Protein AF-A0A1G1V6W4-F1 (afdb_monomer_lite)

pLDDT: mean 77.73, std 12.99, range [45.84, 93.44]

Radius of gyration: 19.36 Å; chains: 1; bounding box: 38×22×59 Å

Organism: NCBI:txid1797517

Foldseek 3Di:
DWDWDQDPLGIQIDGPDPVVNVVRRCVSCLVVCCVVLVVVLVVQQVVLVVQCVPCVPPVVSVVVSVVSNVVSVVVVVVSVVVVVVCCCCVCVVVPDPDPD

Sequence (100 aa):
MTLYLDTAIGCIPITGDNNAVTNAFAGWFLGWAIGVSGGLALLLIVFSGFQIMTASGDPQKLQSGRELLTSAISGLILIIFSIFLLRLIGVQILNIPGLS

InterPro domains:
  IPR043993 Type IV secretion system pilin [PF18895] (30-86)

Structure (mmCIF, N/CA/C/O backbone):
data_AF-A0A1G1V6W4-F1
#
_entry.id   AF-A0A1G1V6W4-F1
#
loop_
_atom_site.group_PDB
_atom_site.id
_atom_site.type_symbol
_atom_site.label_atom_id
_atom_site.label_alt_id
_atom_site.label_comp_id
_atom_site.label_asym_id
_atom_site.label_entity_id
_atom_site.label_seq_id
_atom_site.pdbx_PDB_ins_code
_atom_site.Cartn_x
_atom_site.Cartn_y
_atom_site.Cartn_z
_atom_site.occupancy
_atom_site.B_iso_or_equiv
_atom_site.auth_seq_id
_atom_site.auth_comp_id
_atom_site.auth_asym_id
_atom_site.auth_atom_id
_atom_site.pdbx_PDB_model_num
ATOM 1 N N . MET A 1 1 ? 12.449 -6.733 -31.460 1.00 45.84 1 MET A N 1
ATOM 2 C CA . MET A 1 1 ? 11.040 -7.143 -31.629 1.00 45.84 1 MET A CA 1
ATOM 3 C C . MET A 1 1 ? 10.463 -7.341 -30.239 1.00 45.84 1 MET A C 1
ATOM 5 O O . MET A 1 1 ? 10.934 -8.212 -29.522 1.00 45.84 1 MET A O 1
ATOM 9 N N . THR A 1 2 ? 9.575 -6.450 -29.805 1.00 59.22 2 THR A N 1
ATOM 10 C CA . THR A 1 2 ? 8.916 -6.505 -28.494 1.00 59.22 2 THR A CA 1
ATOM 11 C C . THR A 1 2 ? 7.748 -7.479 -28.578 1.00 59.22 2 THR A C 1
ATOM 13 O O . THR A 1 2 ? 6.851 -7.297 -29.397 1.00 59.22 2 THR A O 1
ATOM 16 N N . LEU A 1 3 ? 7.791 -8.541 -27.775 1.00 61.16 3 LEU A N 1
ATOM 17 C CA . LEU A 1 3 ? 6.694 -9.491 -27.646 1.00 61.16 3 LEU A CA 1
ATOM 18 C C . LEU A 1 3 ? 5.865 -9.092 -26.434 1.00 61.16 3 LEU A C 1
ATOM 20 O O . LEU A 1 3 ? 6.386 -8.667 -25.402 1.00 61.16 3 LEU A O 1
ATOM 24 N N . TYR A 1 4 ? 4.559 -9.181 -26.598 1.00 64.38 4 TYR A N 1
ATOM 25 C CA . TYR A 1 4 ? 3.620 -8.697 -25.622 1.00 64.38 4 TYR A CA 1
ATOM 26 C C . TYR A 1 4 ? 2.559 -9.755 -25.382 1.00 64.38 4 TYR A C 1
ATOM 28 O O . TYR A 1 4 ? 1.945 -10.228 -26.338 1.00 64.38 4 TYR A O 1
ATOM 36 N N . LEU A 1 5 ? 2.359 -10.136 -24.123 1.00 57.97 5 LEU A N 1
ATOM 37 C CA . LEU A 1 5 ? 1.300 -11.061 -23.741 1.00 57.97 5 LEU A CA 1
ATOM 38 C C . LEU A 1 5 ? 0.160 -10.265 -23.123 1.00 57.97 5 LEU A C 1
ATOM 40 O O . LEU A 1 5 ? 0.320 -9.619 -22.087 1.00 57.97 5 LEU A O 1
ATOM 44 N N . ASP A 1 6 ? -0.989 -10.293 -23.788 1.00 57.25 6 ASP A N 1
ATOM 45 C CA . ASP A 1 6 ? -2.221 -9.762 -23.226 1.00 57.25 6 ASP A CA 1
ATOM 46 C C . ASP A 1 6 ? -2.792 -10.801 -22.256 1.00 57.25 6 ASP A C 1
ATOM 48 O O . ASP A 1 6 ? -3.064 -11.947 -22.625 1.00 57.25 6 ASP A O 1
ATOM 52 N N . THR A 1 7 ? -2.895 -10.423 -20.988 1.00 66.81 7 THR A N 1
ATOM 53 C CA . THR A 1 7 ? -3.373 -11.288 -19.908 1.00 66.81 7 THR A CA 1
ATOM 54 C C . THR A 1 7 ? -4.503 -10.586 -19.170 1.00 66.81 7 THR A C 1
ATOM 56 O O . THR A 1 7 ? -4.596 -9.365 -19.162 1.00 66.81 7 THR A O 1
ATOM 59 N N . ALA A 1 8 ? -5.356 -11.345 -18.477 1.00 62.94 8 ALA A N 1
ATOM 60 C CA . ALA A 1 8 ? -6.493 -10.798 -17.720 1.00 62.94 8 ALA A CA 1
ATOM 61 C C . ALA A 1 8 ? -6.096 -9.791 -16.614 1.00 62.94 8 ALA A C 1
ATOM 63 O O . ALA A 1 8 ? -6.927 -9.034 -16.124 1.00 62.94 8 ALA A O 1
ATOM 64 N N . ILE A 1 9 ? -4.815 -9.766 -16.243 1.00 61.38 9 ILE A N 1
ATOM 65 C CA . ILE A 1 9 ? -4.190 -8.810 -15.316 1.00 61.38 9 ILE A CA 1
ATOM 66 C C . ILE A 1 9 ? -3.538 -7.629 -16.053 1.00 61.38 9 ILE A C 1
ATOM 68 O O . ILE A 1 9 ? -2.690 -6.910 -15.528 1.00 61.38 9 ILE A O 1
ATOM 72 N N . GLY A 1 10 ? -3.943 -7.422 -17.297 1.00 64.12 10 GLY A N 1
ATOM 73 C CA . GLY A 1 10 ? -3.324 -6.496 -18.201 1.00 64.12 10 GLY A CA 1
ATOM 74 C C . GLY A 1 10 ? -2.081 -7.081 -18.845 1.00 64.12 10 GLY A C 1
ATOM 75 O O . GLY A 1 10 ? -1.806 -8.279 -18.931 1.00 64.12 10 GLY A O 1
ATOM 76 N N . CYS A 1 11 ? -1.359 -6.140 -19.380 1.00 72.06 11 CYS A N 1
ATOM 77 C CA . CYS A 1 11 ? -0.712 -6.289 -20.637 1.00 72.06 11 CYS A CA 1
ATOM 78 C C . CYS A 1 11 ? 0.788 -6.437 -20.180 1.00 72.06 11 CYS A C 1
ATOM 80 O O . CYS A 1 11 ? 1.307 -5.546 -19.504 1.00 72.06 11 CYS A O 1
ATOM 82 N N . ILE A 1 12 ? 1.448 -7.583 -20.436 1.00 67.56 12 ILE A N 1
ATOM 83 C CA . ILE A 1 12 ? 2.795 -7.909 -19.910 1.00 67.56 12 ILE A CA 1
ATOM 84 C C . ILE A 1 12 ? 3.852 -7.829 -21.030 1.00 67.56 12 ILE A C 1
ATOM 86 O O . ILE A 1 12 ? 3.865 -8.677 -21.932 1.00 67.56 12 ILE A O 1
ATOM 90 N N . PRO A 1 13 ? 4.775 -6.850 -20.979 1.00 65.44 13 PRO A N 1
ATOM 91 C CA . PRO A 1 13 ? 5.866 -6.743 -21.940 1.00 65.44 13 PRO A CA 1
ATOM 92 C C . PRO A 1 13 ? 6.977 -7.756 -21.631 1.00 65.44 13 PRO A C 1
ATOM 94 O O . PRO A 1 13 ? 7.626 -7.690 -20.589 1.00 65.44 13 PRO A O 1
ATOM 97 N N . ILE A 1 14 ? 7.241 -8.664 -22.571 1.00 60.25 14 ILE A N 1
ATOM 98 C CA . ILE A 1 14 ? 8.407 -9.557 -22.570 1.00 60.25 14 ILE A CA 1
ATOM 99 C C . ILE A 1 14 ? 9.308 -9.171 -23.747 1.00 60.25 14 ILE A C 1
ATOM 101 O O . ILE A 1 14 ? 9.200 -9.662 -24.871 1.00 60.25 14 ILE A O 1
ATOM 105 N N . THR A 1 15 ? 10.185 -8.204 -23.486 1.00 62.22 15 THR A N 1
ATOM 106 C CA . THR A 1 15 ? 11.163 -7.688 -24.450 1.00 62.22 15 THR A CA 1
ATOM 107 C C . THR A 1 15 ? 12.362 -8.639 -24.561 1.00 62.22 15 THR A C 1
ATOM 109 O O . THR A 1 15 ? 12.862 -9.124 -23.555 1.00 62.22 15 THR A O 1
ATOM 112 N N . GLY A 1 16 ? 12.891 -8.873 -25.766 1.00 56.03 16 GLY A N 1
ATOM 113 C CA . GLY A 1 16 ? 14.131 -9.646 -25.980 1.00 56.03 16 GLY A CA 1
ATOM 114 C C . GLY A 1 16 ? 15.432 -8.906 -25.619 1.00 56.03 16 GLY A C 1
ATOM 115 O O . GLY A 1 16 ? 16.491 -9.272 -26.115 1.00 56.03 16 GLY A O 1
ATOM 116 N N . ASP A 1 17 ? 15.347 -7.844 -24.816 1.00 62.94 17 ASP A N 1
ATOM 117 C CA . ASP A 1 17 ? 16.457 -6.984 -24.399 1.00 62.94 17 ASP A CA 1
ATOM 118 C C . ASP A 1 17 ? 16.473 -6.917 -22.865 1.00 62.94 17 ASP A C 1
ATOM 120 O O . ASP A 1 17 ? 15.470 -6.553 -22.243 1.00 62.94 17 ASP A O 1
ATOM 124 N N . ASN A 1 18 ? 17.599 -7.302 -22.257 1.00 61.00 18 ASN A N 1
ATOM 125 C CA . ASN A 1 18 ? 17.747 -7.488 -20.806 1.00 61.00 18 ASN A CA 1
ATOM 126 C C . ASN A 1 18 ? 17.510 -6.188 -20.016 1.00 61.00 18 ASN A C 1
ATOM 128 O O . ASN A 1 18 ? 17.104 -6.217 -18.855 1.00 61.00 18 ASN A O 1
ATOM 132 N N . ASN A 1 19 ? 17.754 -5.042 -20.651 1.00 61.59 19 ASN A N 1
ATOM 133 C CA . ASN A 1 19 ? 17.722 -3.723 -20.029 1.00 61.59 19 ASN A CA 1
ATOM 134 C C . ASN A 1 19 ? 16.291 -3.171 -20.080 1.00 61.59 19 ASN A C 1
ATOM 136 O O . ASN A 1 19 ? 15.813 -2.550 -19.133 1.00 61.59 19 ASN A O 1
ATOM 140 N N . ALA A 1 20 ? 15.583 -3.435 -21.181 1.00 61.81 20 ALA A N 1
ATOM 141 C CA . ALA A 1 20 ? 14.190 -3.042 -21.361 1.00 61.81 20 ALA A CA 1
ATOM 142 C C . ALA A 1 20 ? 13.214 -3.958 -20.603 1.00 61.81 20 ALA A C 1
ATOM 144 O O . ALA A 1 20 ? 12.158 -3.490 -20.177 1.00 61.81 20 ALA A O 1
ATOM 145 N N . VAL A 1 21 ? 13.566 -5.233 -20.389 1.00 65.75 21 VAL A N 1
ATOM 146 C CA . VAL A 1 21 ? 12.749 -6.184 -19.614 1.00 65.75 21 VAL A CA 1
ATOM 147 C C . VAL A 1 21 ? 12.511 -5.695 -18.189 1.00 65.75 21 VAL A C 1
ATOM 149 O O . VAL A 1 21 ? 11.370 -5.680 -17.735 1.00 65.75 21 VAL A O 1
ATOM 152 N N . THR A 1 22 ? 13.558 -5.224 -17.508 1.00 69.38 22 THR A N 1
ATOM 153 C CA . THR A 1 22 ? 13.456 -4.811 -16.103 1.00 69.38 22 THR A CA 1
ATOM 154 C C . THR A 1 22 ? 12.561 -3.587 -15.946 1.00 69.38 22 THR A C 1
ATOM 156 O O . THR A 1 22 ? 11.726 -3.555 -15.050 1.00 69.38 22 THR A O 1
ATOM 159 N N . ASN A 1 23 ? 12.668 -2.607 -16.847 1.00 70.75 23 ASN A N 1
ATOM 160 C CA . ASN A 1 23 ? 11.890 -1.369 -16.763 1.00 70.75 23 ASN A CA 1
ATOM 161 C C . ASN A 1 23 ? 10.419 -1.581 -17.130 1.00 70.75 23 ASN A C 1
ATOM 163 O O . ASN A 1 23 ? 9.529 -1.063 -16.457 1.00 70.75 23 ASN A O 1
ATOM 167 N N . ALA A 1 24 ? 10.160 -2.370 -18.173 1.00 71.12 24 ALA A N 1
ATOM 168 C CA . ALA A 1 24 ? 8.808 -2.635 -18.642 1.00 71.12 24 ALA A CA 1
ATOM 169 C C . ALA A 1 24 ? 8.038 -3.540 -17.660 1.00 71.12 24 ALA A C 1
ATOM 171 O O . ALA A 1 24 ? 6.871 -3.285 -17.361 1.00 71.12 24 ALA A O 1
ATOM 172 N N . PHE A 1 25 ? 8.713 -4.538 -17.078 1.00 72.56 25 PHE A N 1
ATOM 173 C CA . PHE A 1 25 ? 8.147 -5.369 -16.018 1.00 72.56 25 PHE A CA 1
ATOM 174 C C . PHE A 1 25 ? 7.956 -4.588 -14.711 1.00 72.56 25 PHE A C 1
ATOM 176 O O . PHE A 1 25 ? 6.902 -4.691 -14.086 1.00 72.56 25 PHE A O 1
ATOM 183 N N . ALA A 1 26 ? 8.930 -3.758 -14.314 1.00 75.88 26 ALA A N 1
ATOM 184 C CA . ALA A 1 26 ? 8.817 -2.929 -13.116 1.00 75.88 26 ALA A CA 1
ATOM 185 C C . ALA A 1 26 ? 7.676 -1.911 -13.224 1.00 75.88 26 ALA A C 1
ATOM 187 O O . ALA A 1 26 ? 6.952 -1.734 -12.252 1.00 75.88 26 ALA A O 1
ATOM 188 N N . GLY A 1 27 ? 7.470 -1.279 -14.385 1.00 75.25 27 GLY A N 1
ATOM 189 C CA . GLY A 1 27 ? 6.358 -0.347 -14.604 1.00 75.25 27 GLY A CA 1
ATOM 190 C C . GLY A 1 27 ? 4.988 -1.011 -14.442 1.00 75.25 27 GLY A C 1
ATOM 191 O O . GLY A 1 27 ? 4.132 -0.499 -13.718 1.00 75.25 27 GLY A O 1
ATOM 192 N N . TRP A 1 28 ? 4.804 -2.189 -15.046 1.00 78.62 28 TRP A N 1
ATOM 193 C CA . TRP A 1 28 ? 3.579 -2.979 -14.895 1.00 78.62 28 TRP A CA 1
ATOM 194 C C . TRP A 1 28 ? 3.368 -3.435 -13.442 1.00 78.62 28 TRP A C 1
ATOM 196 O O . TRP A 1 28 ? 2.292 -3.223 -12.874 1.00 78.62 28 TRP A O 1
ATOM 206 N N . PHE A 1 29 ? 4.411 -3.987 -12.813 1.00 79.38 29 PHE A N 1
ATOM 207 C CA . PHE A 1 29 ? 4.350 -4.460 -11.432 1.00 79.38 29 PHE A CA 1
ATOM 208 C C . PHE A 1 29 ? 4.076 -3.320 -10.451 1.00 79.38 29 PHE A C 1
ATOM 210 O O . PHE A 1 29 ? 3.245 -3.487 -9.567 1.00 79.38 29 PHE A O 1
ATOM 217 N N . LEU A 1 30 ? 4.710 -2.151 -10.607 1.00 79.31 30 LEU A N 1
ATOM 218 C CA . LEU A 1 30 ? 4.450 -0.986 -9.755 1.00 79.31 30 LEU A CA 1
ATOM 219 C C . LEU A 1 30 ? 3.002 -0.508 -9.887 1.00 79.31 30 LEU A C 1
ATOM 221 O O . LEU A 1 30 ? 2.382 -0.202 -8.872 1.00 79.31 30 LEU A O 1
ATOM 225 N N . GLY A 1 31 ? 2.451 -0.458 -11.103 1.00 80.25 31 GLY A N 1
ATOM 226 C CA . GLY A 1 31 ? 1.056 -0.065 -11.320 1.00 80.25 31 GLY A CA 1
ATOM 227 C C . GLY A 1 31 ? 0.076 -0.979 -10.580 1.00 80.25 31 GLY A C 1
ATOM 228 O O . GLY A 1 31 ? -0.794 -0.504 -9.847 1.00 80.25 31 GLY A O 1
ATOM 229 N N . TRP A 1 32 ? 0.273 -2.294 -10.698 1.00 84.25 32 TRP A N 1
ATOM 230 C CA . TRP A 1 32 ? -0.520 -3.289 -9.974 1.00 84.25 32 TRP A CA 1
ATOM 231 C C . TRP A 1 32 ? -0.290 -3.246 -8.464 1.00 84.25 32 TRP A C 1
ATOM 233 O O . TRP A 1 32 ? -1.249 -3.250 -7.694 1.00 84.25 32 TRP A O 1
ATOM 243 N N . ALA A 1 33 ? 0.968 -3.167 -8.034 1.00 84.44 33 ALA A N 1
ATOM 244 C CA . ALA A 1 33 ? 1.346 -3.128 -6.630 1.00 84.44 33 ALA A CA 1
ATOM 245 C C . ALA A 1 33 ? 0.709 -1.933 -5.917 1.00 84.44 33 ALA A C 1
ATOM 247 O O . ALA A 1 33 ? 0.146 -2.124 -4.848 1.00 84.44 33 ALA A O 1
ATOM 248 N N . ILE A 1 34 ? 0.720 -0.739 -6.524 1.00 84.12 34 ILE A N 1
ATOM 249 C CA . ILE A 1 34 ? 0.098 0.469 -5.957 1.00 84.12 34 ILE A CA 1
ATOM 250 C C . ILE A 1 34 ? -1.422 0.308 -5.854 1.00 84.12 34 ILE A C 1
ATOM 252 O O . ILE A 1 34 ? -2.009 0.652 -4.826 1.00 84.12 34 ILE A O 1
ATOM 256 N N . GLY A 1 35 ? -2.064 -0.226 -6.898 1.00 87.44 35 GLY A N 1
ATOM 257 C CA . GLY A 1 35 ? -3.510 -0.456 -6.898 1.00 87.44 35 GLY A CA 1
ATOM 258 C C . GLY A 1 35 ? -3.937 -1.440 -5.807 1.00 87.44 35 GLY A C 1
ATOM 259 O O . GLY A 1 35 ? -4.829 -1.147 -5.009 1.00 87.44 35 GLY A O 1
ATOM 260 N N . VAL A 1 36 ? -3.252 -2.582 -5.722 1.00 90.25 36 VAL A N 1
ATOM 261 C CA . VAL A 1 36 ? -3.538 -3.622 -4.726 1.00 90.25 36 VAL A CA 1
ATOM 262 C C . VAL A 1 36 ? -3.188 -3.148 -3.319 1.00 90.25 36 VAL A C 1
ATOM 264 O O . VAL A 1 36 ? -3.990 -3.326 -2.405 1.00 90.25 36 VAL A O 1
ATOM 267 N N . SER A 1 37 ? -2.033 -2.509 -3.121 1.00 88.50 37 SER A N 1
ATOM 268 C CA . SER A 1 37 ? -1.607 -2.059 -1.795 1.00 88.50 37 SER A CA 1
ATOM 269 C C . SER A 1 37 ? -2.486 -0.936 -1.255 1.00 88.50 37 SER A C 1
ATOM 271 O O . SER A 1 37 ? -2.801 -0.936 -0.069 1.00 88.50 37 SER A O 1
ATOM 273 N N . GLY A 1 38 ? -2.911 0.001 -2.109 1.00 90.00 38 GLY A N 1
ATOM 274 C CA . GLY A 1 38 ? -3.845 1.062 -1.733 1.00 90.00 38 GLY A CA 1
ATOM 275 C C . GLY A 1 38 ? -5.210 0.503 -1.326 1.00 90.00 38 GLY A C 1
ATOM 276 O O . GLY A 1 38 ? -5.756 0.894 -0.293 1.00 90.00 38 GLY A O 1
ATOM 277 N N . GLY A 1 39 ? -5.725 -0.472 -2.083 1.00 91.75 39 GLY A N 1
ATOM 278 C CA . GLY A 1 39 ? -6.964 -1.172 -1.741 1.00 91.75 39 GLY A CA 1
ATOM 279 C C . GLY A 1 39 ? -6.867 -1.952 -0.425 1.00 91.75 39 GLY A C 1
ATOM 280 O O . GLY A 1 39 ? -7.755 -1.854 0.423 1.00 91.75 39 GLY A O 1
ATOM 281 N N . LEU A 1 40 ? -5.764 -2.678 -0.216 1.00 91.75 40 LEU A N 1
ATOM 282 C CA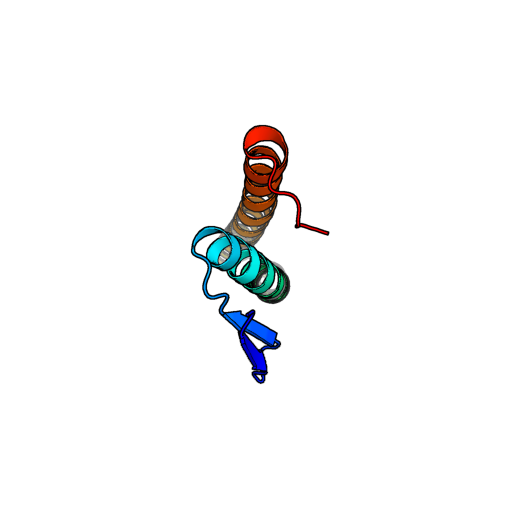 . LEU A 1 40 ? -5.537 -3.454 1.005 1.00 91.75 40 LEU A CA 1
ATOM 283 C C . LEU A 1 40 ? -5.382 -2.550 2.238 1.00 91.75 40 LEU A C 1
ATOM 285 O O . LEU A 1 40 ? -5.943 -2.837 3.294 1.00 91.75 40 LEU A O 1
ATOM 289 N N . ALA A 1 41 ? -4.661 -1.435 2.097 1.00 91.06 41 ALA A N 1
ATOM 290 C CA . ALA A 1 41 ? -4.481 -0.458 3.165 1.00 91.06 41 ALA A CA 1
ATOM 291 C C . ALA A 1 41 ? -5.817 0.168 3.589 1.00 91.06 41 ALA A C 1
ATOM 293 O O . ALA A 1 41 ? -6.091 0.262 4.785 1.00 91.06 41 ALA A O 1
ATOM 294 N N . LEU A 1 42 ? -6.679 0.535 2.633 1.00 92.31 42 LEU A N 1
ATOM 295 C CA . LEU A 1 42 ? -8.017 1.049 2.941 1.00 92.31 42 LEU A CA 1
ATOM 296 C C . LEU A 1 42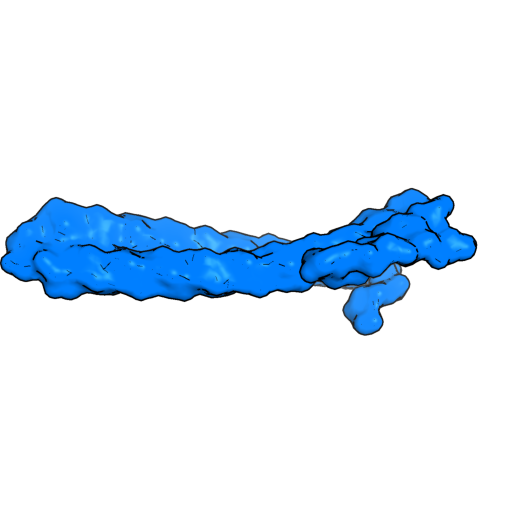 ? -8.861 0.036 3.723 1.00 92.31 42 LEU A C 1
ATOM 298 O O . LEU A 1 42 ? -9.476 0.404 4.723 1.00 92.31 42 LEU A O 1
ATOM 302 N N . LEU A 1 43 ? -8.853 -1.238 3.320 1.00 93.19 43 LEU A N 1
ATOM 303 C CA . LEU A 1 43 ? -9.565 -2.301 4.039 1.00 93.19 43 LEU A CA 1
ATOM 304 C C . LEU A 1 43 ? -9.072 -2.456 5.484 1.00 93.19 43 LEU A C 1
ATOM 306 O O . LEU A 1 43 ? -9.885 -2.549 6.405 1.00 93.19 43 LEU A O 1
ATOM 310 N N . LEU A 1 44 ? -7.754 -2.438 5.696 1.00 90.31 44 LEU A N 1
ATOM 311 C CA . LEU A 1 44 ? -7.156 -2.547 7.029 1.00 90.31 44 LEU A CA 1
ATOM 312 C C . LEU A 1 44 ? -7.476 -1.337 7.915 1.00 90.31 44 LEU A C 1
ATOM 314 O O . LEU A 1 44 ? -7.755 -1.509 9.103 1.00 90.31 44 LEU A O 1
ATOM 318 N N . ILE A 1 45 ? -7.485 -0.123 7.357 1.00 90.44 45 ILE A N 1
ATOM 319 C CA . ILE A 1 45 ? -7.860 1.101 8.084 1.00 90.44 45 ILE A CA 1
ATOM 320 C C . ILE A 1 45 ? -9.324 1.036 8.530 1.00 90.44 45 ILE A C 1
ATOM 322 O O . ILE A 1 45 ? -9.631 1.339 9.681 1.00 90.44 45 ILE A O 1
ATOM 326 N N . VAL A 1 46 ? -10.228 0.597 7.651 1.00 92.44 46 VAL A N 1
ATOM 327 C CA . VAL A 1 46 ? -11.649 0.442 7.995 1.00 92.44 46 VAL A CA 1
ATOM 328 C C . VAL A 1 46 ? -11.825 -0.612 9.092 1.00 92.44 46 VAL A C 1
ATOM 330 O O . VAL A 1 46 ? -12.483 -0.347 10.097 1.00 92.44 46 VAL A O 1
ATOM 333 N N . PHE A 1 47 ? -11.196 -1.781 8.946 1.00 90.19 47 PHE A N 1
ATOM 334 C CA . PHE A 1 47 ? -11.291 -2.871 9.920 1.00 90.19 47 PHE A CA 1
ATOM 335 C C . PHE A 1 47 ? -10.752 -2.477 11.305 1.00 90.19 47 PHE A C 1
ATOM 337 O O . PHE A 1 47 ? -11.425 -2.661 12.321 1.00 90.19 47 PHE A O 1
ATOM 344 N N . SER A 1 48 ? -9.563 -1.874 11.348 1.00 88.88 48 SER A N 1
ATOM 345 C CA . SER A 1 48 ? -8.957 -1.388 12.592 1.00 88.88 48 SER A CA 1
ATOM 346 C C . SER A 1 48 ? -9.769 -0.253 13.225 1.00 88.88 48 SER A C 1
ATOM 348 O O . SER A 1 48 ? -9.942 -0.236 14.443 1.00 88.88 48 SER A O 1
ATOM 350 N N . GLY A 1 49 ? -10.359 0.634 12.416 1.00 88.56 49 GLY A N 1
ATOM 351 C CA . GLY A 1 49 ? -11.292 1.661 12.876 1.00 88.56 49 GLY A CA 1
ATOM 352 C C . GLY A 1 49 ? -12.505 1.069 13.596 1.00 88.56 49 GLY A C 1
ATOM 353 O O . GLY A 1 49 ? -12.790 1.460 14.729 1.00 88.56 49 GLY A O 1
ATOM 354 N N . PHE A 1 50 ? -13.169 0.070 13.002 1.00 88.81 50 PHE A N 1
ATOM 355 C CA . PHE A 1 50 ? -14.294 -0.630 13.639 1.00 88.81 50 PHE A CA 1
ATOM 356 C C . PHE A 1 50 ? -13.899 -1.320 14.948 1.00 88.81 50 PHE A C 1
ATOM 358 O O . PHE A 1 50 ? -14.662 -1.291 15.918 1.00 88.81 50 PHE A O 1
ATOM 365 N N . GLN A 1 51 ? -12.701 -1.902 15.005 1.00 85.12 51 GLN A N 1
ATOM 366 C CA . GLN A 1 51 ? -12.194 -2.563 16.205 1.00 85.12 51 GLN A CA 1
ATOM 367 C C . GLN A 1 51 ? -11.948 -1.580 17.359 1.00 85.12 51 GLN A C 1
ATOM 369 O O . GLN A 1 51 ? -12.284 -1.895 18.500 1.00 85.12 51 GLN A O 1
ATOM 374 N N . ILE A 1 52 ? -11.437 -0.376 17.073 1.00 85.19 52 ILE A N 1
ATOM 375 C CA . ILE A 1 52 ? -11.291 0.693 18.076 1.00 85.19 52 ILE A CA 1
ATOM 376 C C . ILE A 1 52 ? -12.664 1.221 18.507 1.00 85.19 52 ILE A C 1
ATOM 378 O O . ILE A 1 52 ? -12.904 1.405 19.699 1.00 85.19 52 ILE A O 1
ATOM 382 N N . MET A 1 53 ? -13.577 1.443 17.557 1.00 84.00 53 MET A N 1
ATOM 383 C CA . MET A 1 53 ? -14.899 2.023 17.828 1.00 84.00 53 MET A CA 1
ATOM 384 C C . MET A 1 53 ? -15.778 1.100 18.687 1.00 84.00 53 MET A C 1
ATOM 386 O O . MET A 1 53 ? -16.510 1.572 19.552 1.00 84.00 53 MET A O 1
ATOM 390 N N . THR A 1 54 ? -15.657 -0.219 18.498 1.00 85.62 54 THR A N 1
ATOM 391 C CA . THR A 1 54 ? -16.419 -1.249 19.236 1.00 85.62 54 THR A CA 1
ATOM 392 C C . THR A 1 54 ? -15.748 -1.653 20.557 1.00 85.62 54 THR A C 1
ATOM 394 O O . THR A 1 54 ? -16.242 -2.518 21.278 1.00 85.62 54 THR A O 1
ATOM 397 N N . ALA A 1 55 ? -14.603 -1.063 20.907 1.00 80.00 55 ALA A N 1
ATOM 398 C CA . ALA A 1 55 ? -13.870 -1.456 22.104 1.00 80.00 55 ALA A CA 1
ATOM 399 C C . ALA A 1 55 ? -14.553 -1.028 23.419 1.00 80.00 55 ALA A C 1
ATOM 401 O O . ALA A 1 55 ? -14.189 -1.564 24.457 1.00 80.00 55 ALA A O 1
ATOM 402 N N . SER A 1 56 ? -15.537 -0.112 23.390 1.00 73.00 56 SER A N 1
ATOM 403 C CA . SER A 1 56 ? -16.497 0.213 24.472 1.00 73.00 56 SER A CA 1
ATOM 404 C C . SER A 1 56 ? -15.973 0.169 25.925 1.00 73.00 56 SER A C 1
ATOM 406 O O . SER A 1 56 ? -16.705 -0.217 26.832 1.00 73.00 56 SER A O 1
ATOM 408 N N . GLY A 1 57 ? -14.727 0.593 26.164 1.00 69.75 57 GLY A N 1
ATOM 409 C CA . GLY A 1 57 ? -14.118 0.666 27.501 1.00 69.75 57 GLY A CA 1
ATOM 410 C C . GLY A 1 57 ? -13.096 -0.427 27.835 1.00 69.75 57 GLY A C 1
ATOM 411 O O . GLY A 1 57 ? -12.469 -0.344 28.886 1.00 69.75 57 GLY A O 1
ATOM 412 N N . ASP A 1 58 ? -12.871 -1.401 26.951 1.00 82.06 58 ASP A N 1
ATOM 413 C CA . ASP A 1 58 ? -11.813 -2.400 27.098 1.00 82.06 58 ASP A CA 1
ATOM 414 C C . ASP A 1 58 ? -10.464 -1.854 26.573 1.00 82.06 58 ASP A C 1
ATOM 416 O O . ASP A 1 58 ? -10.314 -1.599 25.368 1.00 82.06 58 ASP A O 1
ATOM 420 N N . PRO A 1 59 ? -9.461 -1.649 27.448 1.00 80.69 59 PRO A N 1
ATOM 421 C CA . PRO A 1 59 ? -8.180 -1.072 27.049 1.00 80.69 59 PRO A CA 1
ATOM 422 C C . PRO A 1 59 ? -7.384 -1.992 26.114 1.00 80.69 59 PRO A C 1
ATOM 424 O O . PRO A 1 59 ? -6.601 -1.498 25.302 1.00 80.69 59 PRO A O 1
ATOM 427 N N . GLN A 1 60 ? -7.605 -3.309 26.170 1.00 83.81 60 GLN A N 1
ATOM 428 C CA . GLN A 1 60 ? -6.882 -4.281 25.355 1.00 83.81 60 GLN A CA 1
ATOM 429 C C . GLN A 1 60 ? -7.319 -4.203 23.887 1.00 83.81 60 GLN A C 1
ATOM 431 O O . GLN A 1 60 ? -6.476 -4.163 22.987 1.00 83.81 60 GLN A O 1
ATOM 436 N N . LYS A 1 61 ? -8.626 -4.089 23.626 1.00 82.00 61 LYS A N 1
ATOM 437 C CA . LYS A 1 61 ? -9.157 -3.900 22.265 1.00 82.00 61 LYS A CA 1
ATOM 438 C C . LYS A 1 61 ? -8.794 -2.541 21.674 1.00 82.00 61 LYS A C 1
ATOM 440 O O . LYS A 1 61 ? -8.477 -2.466 20.486 1.00 82.00 61 LYS A O 1
ATOM 445 N N . LEU A 1 62 ? -8.778 -1.487 22.494 1.00 86.12 62 LEU A N 1
ATOM 446 C CA . LEU A 1 62 ? -8.323 -0.158 22.075 1.00 86.12 62 LEU A CA 1
ATOM 447 C C . LEU A 1 62 ? -6.844 -0.159 21.679 1.00 86.12 62 LEU A C 1
ATOM 449 O O . LEU A 1 62 ? -6.477 0.443 20.669 1.00 86.12 62 LEU A O 1
ATOM 453 N N . GLN A 1 63 ? -5.995 -0.822 22.465 1.00 86.69 63 GLN A N 1
ATOM 454 C CA . GLN A 1 63 ? -4.566 -0.894 22.184 1.00 86.69 63 GLN A CA 1
ATOM 455 C C . GLN A 1 63 ? -4.275 -1.733 20.939 1.00 86.69 63 GLN A C 1
ATOM 457 O O . GLN A 1 63 ? -3.577 -1.261 20.045 1.00 86.69 63 GLN A O 1
ATOM 462 N N . SER A 1 64 ? -4.900 -2.906 20.820 1.00 85.69 64 SER A N 1
ATOM 463 C CA . SER A 1 64 ? -4.770 -3.765 19.639 1.00 85.69 64 SER A CA 1
ATOM 464 C C . SER A 1 64 ? -5.245 -3.065 18.359 1.00 85.69 64 SER A C 1
ATOM 466 O O . SER A 1 64 ? -4.567 -3.114 17.333 1.00 85.69 64 SER A O 1
ATOM 468 N N . GLY A 1 65 ? -6.369 -2.344 18.414 1.00 86.19 65 GLY A N 1
ATOM 469 C CA . GLY A 1 65 ? -6.855 -1.566 17.276 1.00 86.19 65 GLY A CA 1
ATOM 470 C C . GLY A 1 65 ? -5.899 -0.439 16.872 1.00 86.19 65 GLY A C 1
ATOM 471 O O . GLY A 1 65 ? -5.683 -0.221 15.680 1.00 86.19 65 GLY A O 1
ATOM 472 N N . ARG A 1 66 ? -5.271 0.245 17.842 1.00 87.31 66 ARG A N 1
ATOM 473 C CA . ARG A 1 66 ? -4.247 1.265 17.560 1.00 87.31 66 ARG A CA 1
ATOM 474 C C . ARG A 1 66 ? -2.986 0.676 16.942 1.00 87.31 66 ARG A C 1
ATOM 476 O O . ARG A 1 66 ? -2.494 1.244 15.977 1.00 87.31 66 ARG A O 1
ATOM 483 N N . GLU A 1 67 ? -2.494 -0.453 17.440 1.00 89.94 67 GLU A N 1
ATOM 484 C CA . GLU A 1 67 ? -1.341 -1.150 16.853 1.00 89.94 67 GLU A CA 1
ATOM 485 C C . GLU A 1 67 ? -1.617 -1.580 15.404 1.00 89.94 67 GLU A C 1
ATOM 487 O O . GLU A 1 67 ? -0.777 -1.387 14.520 1.00 89.94 67 GLU A O 1
ATOM 492 N N . LEU A 1 68 ? -2.824 -2.085 15.126 1.00 89.31 68 LEU A N 1
ATOM 493 C CA . LEU A 1 68 ? -3.269 -2.413 13.768 1.00 89.31 68 LEU A CA 1
ATOM 494 C C . LEU A 1 68 ? -3.323 -1.176 12.860 1.00 89.31 68 LEU A C 1
ATOM 496 O O . LEU A 1 68 ? -2.842 -1.215 11.731 1.00 89.31 68 LEU A O 1
ATOM 500 N N . LEU A 1 69 ? -3.845 -0.052 13.353 1.00 90.50 69 LEU A N 1
ATOM 501 C CA . LEU A 1 69 ? -3.864 1.203 12.596 1.00 90.50 69 LEU A CA 1
ATOM 502 C C . LEU A 1 69 ? -2.450 1.731 12.328 1.00 90.50 69 LEU A C 1
ATOM 504 O O . LEU A 1 69 ? -2.128 2.110 11.203 1.00 90.50 69 LEU A O 1
ATOM 508 N N . THR A 1 70 ? -1.587 1.733 13.344 1.00 91.00 70 THR A N 1
ATOM 509 C CA . THR A 1 70 ? -0.204 2.202 13.224 1.00 91.00 70 THR A CA 1
ATOM 510 C C . THR A 1 70 ? 0.601 1.334 12.261 1.00 91.00 70 THR A C 1
ATOM 512 O O . THR A 1 70 ? 1.356 1.879 11.460 1.00 91.00 70 THR A O 1
ATOM 515 N N . SER A 1 71 ? 0.420 0.011 12.286 1.00 90.69 71 SER A N 1
ATOM 516 C CA . SER A 1 71 ? 1.076 -0.902 11.339 1.00 90.69 71 SER A CA 1
ATOM 517 C C . SER A 1 71 ? 0.568 -0.739 9.900 1.00 90.69 71 SER A C 1
ATOM 519 O O . SER A 1 71 ? 1.368 -0.758 8.966 1.00 90.69 71 SER A O 1
ATOM 521 N N . ALA A 1 72 ? -0.732 -0.499 9.699 1.00 90.38 72 ALA A N 1
ATOM 522 C CA . ALA A 1 72 ? -1.281 -0.204 8.375 1.00 90.38 72 ALA A CA 1
ATOM 523 C C . ALA A 1 72 ? -0.735 1.121 7.807 1.00 90.38 72 ALA A C 1
ATOM 525 O O . ALA A 1 72 ? -0.320 1.184 6.647 1.00 90.38 72 ALA A O 1
ATOM 526 N N . ILE A 1 73 ? -0.679 2.172 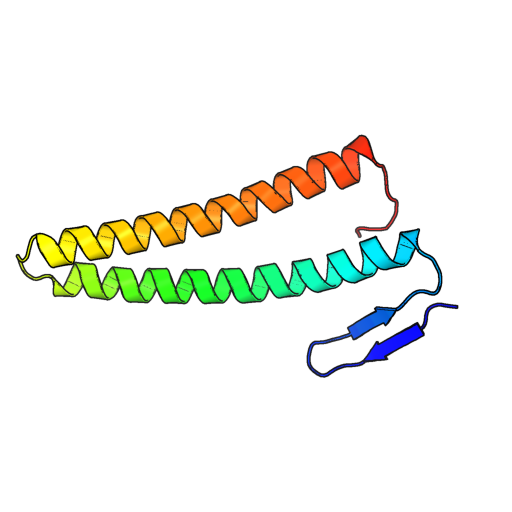8.633 1.00 92.00 73 ILE A N 1
ATOM 527 C CA . ILE A 1 73 ? -0.140 3.483 8.245 1.00 92.00 73 ILE A CA 1
ATOM 528 C C . ILE A 1 73 ? 1.363 3.395 7.959 1.00 92.00 73 ILE A C 1
ATOM 530 O O . ILE A 1 73 ? 1.828 3.945 6.960 1.00 92.00 73 ILE A O 1
ATOM 534 N N . SER A 1 74 ? 2.132 2.697 8.799 1.00 93.12 74 SER A N 1
ATOM 535 C CA . SER A 1 74 ? 3.578 2.554 8.600 1.00 93.12 74 SER A CA 1
ATOM 536 C C . SER A 1 74 ? 3.903 1.764 7.331 1.00 93.12 74 SER A C 1
ATOM 538 O O . SER A 1 74 ? 4.801 2.161 6.589 1.00 93.12 74 SER A O 1
ATOM 540 N N . GLY A 1 75 ? 3.132 0.717 7.021 1.00 89.94 75 GLY A N 1
ATOM 541 C CA . GLY A 1 75 ? 3.244 -0.024 5.763 1.00 89.94 75 GLY A CA 1
ATOM 542 C C . GLY A 1 75 ? 2.944 0.844 4.539 1.00 89.94 75 GLY A C 1
ATOM 543 O O . GLY A 1 75 ? 3.700 0.824 3.567 1.00 89.94 75 GLY A O 1
ATOM 544 N N . LEU A 1 76 ? 1.892 1.667 4.599 1.00 91.12 76 LEU A N 1
ATOM 545 C CA . LEU A 1 76 ? 1.555 2.590 3.513 1.00 91.12 76 LEU A CA 1
ATOM 546 C C . LEU A 1 76 ? 2.659 3.636 3.290 1.00 91.12 76 LEU A C 1
ATOM 548 O O . LEU A 1 76 ? 3.058 3.886 2.152 1.00 91.12 76 LEU A O 1
ATOM 552 N N . ILE A 1 77 ? 3.196 4.205 4.373 1.00 93.44 77 ILE A N 1
ATOM 553 C CA . ILE A 1 77 ? 4.323 5.146 4.328 1.00 93.44 77 ILE A CA 1
ATOM 554 C C . ILE A 1 77 ? 5.556 4.496 3.698 1.00 93.44 77 ILE A C 1
ATOM 556 O O . ILE A 1 77 ? 6.200 5.119 2.855 1.00 93.44 77 ILE A O 1
ATOM 560 N N . LEU A 1 78 ? 5.868 3.249 4.060 1.00 92.50 78 LEU A N 1
ATOM 561 C CA . LEU A 1 78 ? 7.008 2.513 3.511 1.00 92.50 78 LEU A CA 1
ATOM 562 C C . LEU A 1 78 ? 6.893 2.386 1.987 1.00 92.50 78 LEU A C 1
ATOM 564 O O . LEU A 1 78 ? 7.850 2.679 1.275 1.00 92.50 78 LEU A O 1
ATOM 568 N N . ILE A 1 79 ? 5.716 2.024 1.472 1.00 88.88 79 ILE A N 1
ATOM 569 C CA . ILE A 1 79 ? 5.481 1.895 0.026 1.00 88.88 79 ILE A CA 1
ATOM 570 C C . ILE A 1 79 ? 5.681 3.238 -0.684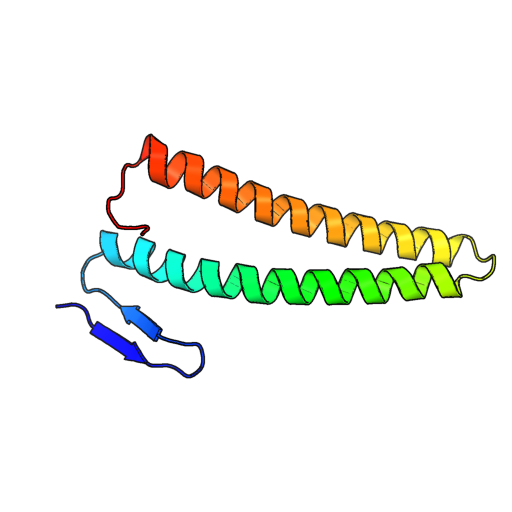 1.00 88.88 79 ILE A C 1
ATOM 572 O O . ILE A 1 79 ? 6.401 3.308 -1.682 1.00 88.88 79 ILE A O 1
ATOM 576 N N . ILE A 1 80 ? 5.098 4.316 -0.150 1.00 89.56 80 ILE A N 1
ATOM 577 C CA . ILE A 1 80 ? 5.245 5.668 -0.710 1.00 89.56 80 ILE A CA 1
ATOM 578 C C . ILE A 1 80 ? 6.724 6.074 -0.741 1.00 89.56 80 ILE A C 1
ATOM 580 O O . ILE A 1 80 ? 7.220 6.560 -1.759 1.00 89.56 80 ILE A O 1
ATOM 584 N N . PHE A 1 81 ? 7.444 5.834 0.354 1.00 92.19 81 PHE A N 1
ATOM 585 C CA . PHE A 1 81 ? 8.857 6.176 0.473 1.00 92.19 81 PHE A CA 1
ATOM 586 C C . PHE A 1 81 ? 9.738 5.332 -0.454 1.00 92.19 81 PHE A C 1
ATOM 588 O O . PHE A 1 81 ? 10.669 5.845 -1.071 1.00 92.19 81 PHE A O 1
ATOM 595 N N . SER A 1 82 ? 9.415 4.050 -0.616 1.00 89.56 82 SER A N 1
ATOM 596 C CA . SER A 1 82 ? 10.105 3.148 -1.536 1.00 89.56 82 SER A CA 1
ATOM 597 C C . SER A 1 82 ? 10.000 3.640 -2.979 1.00 89.56 82 SER A C 1
ATOM 599 O O . SER A 1 82 ? 11.014 3.761 -3.664 1.00 89.56 82 SER A O 1
ATOM 601 N N . ILE A 1 83 ? 8.800 4.021 -3.426 1.00 81.56 83 ILE A N 1
ATOM 602 C CA . ILE A 1 83 ? 8.586 4.559 -4.777 1.00 81.56 83 ILE A CA 1
ATOM 603 C C . ILE A 1 83 ? 9.309 5.895 -4.951 1.00 81.56 83 ILE A C 1
ATOM 605 O O . ILE A 1 83 ? 9.891 6.151 -6.006 1.00 81.56 83 ILE A O 1
ATOM 609 N N . PHE A 1 84 ? 9.296 6.740 -3.920 1.00 86.62 84 PHE A N 1
ATOM 610 C CA . PHE A 1 84 ? 10.030 7.999 -3.932 1.00 86.62 84 PHE A CA 1
ATOM 611 C C . PHE A 1 84 ? 11.531 7.769 -4.140 1.00 86.62 84 PHE A C 1
ATOM 613 O O . PHE A 1 84 ? 12.116 8.369 -5.041 1.00 86.62 84 PHE A O 1
ATOM 620 N N . LEU A 1 85 ? 12.138 6.845 -3.387 1.00 88.31 85 LEU A N 1
ATOM 621 C CA . LEU A 1 85 ? 13.546 6.479 -3.556 1.00 88.31 85 LEU A CA 1
ATOM 622 C C . LEU A 1 85 ? 13.827 5.843 -4.921 1.00 88.31 85 LEU A C 1
ATOM 624 O O . LEU A 1 85 ? 14.827 6.180 -5.550 1.00 88.31 85 LEU A O 1
ATOM 628 N N . LEU A 1 86 ? 12.943 4.971 -5.410 1.00 82.19 86 LEU A N 1
ATOM 629 C CA . LEU A 1 86 ? 13.065 4.353 -6.733 1.00 82.19 86 LEU A CA 1
ATOM 630 C C . LEU A 1 86 ? 13.030 5.395 -7.854 1.00 82.19 86 LEU A C 1
ATOM 632 O O . LEU A 1 86 ? 13.827 5.311 -8.782 1.00 82.19 86 LEU A O 1
ATOM 636 N N . ARG A 1 87 ? 12.156 6.405 -7.768 1.00 77.56 87 ARG A N 1
ATOM 637 C CA . ARG A 1 87 ? 12.128 7.515 -8.733 1.00 77.56 87 ARG A CA 1
ATOM 638 C C . ARG A 1 87 ? 13.356 8.406 -8.603 1.00 77.56 87 ARG A C 1
ATOM 640 O O . ARG A 1 87 ? 13.912 8.808 -9.619 1.00 77.56 87 ARG A O 1
ATOM 647 N N . LEU A 1 88 ? 13.794 8.687 -7.379 1.00 84.12 88 LEU A N 1
ATOM 648 C CA . LEU A 1 88 ? 14.968 9.516 -7.128 1.00 84.12 88 LEU A CA 1
ATOM 649 C C . LEU A 1 88 ? 16.225 8.867 -7.720 1.00 84.12 88 LEU A C 1
ATOM 651 O O . LEU A 1 88 ? 16.908 9.472 -8.536 1.00 84.12 88 LEU A O 1
ATOM 655 N N . ILE A 1 89 ? 16.491 7.607 -7.383 1.00 82.94 89 ILE A N 1
ATOM 656 C CA . ILE A 1 89 ? 17.689 6.895 -7.837 1.00 82.94 89 ILE A CA 1
ATOM 657 C C . ILE A 1 89 ? 17.537 6.459 -9.304 1.00 82.94 89 ILE A C 1
ATOM 659 O O . ILE A 1 89 ? 18.423 6.697 -10.121 1.00 82.94 89 ILE A O 1
ATOM 663 N N . GLY A 1 90 ? 16.405 5.863 -9.674 1.00 72.38 90 GLY A N 1
ATOM 664 C CA . GLY A 1 90 ? 16.184 5.303 -11.009 1.00 72.38 90 GLY A CA 1
ATOM 665 C C . GLY A 1 90 ? 16.092 6.349 -12.122 1.00 72.38 90 GLY A C 1
ATOM 666 O O . GLY A 1 90 ? 16.616 6.119 -13.208 1.00 72.38 90 GLY A O 1
ATOM 667 N N . VAL A 1 91 ? 15.476 7.510 -11.862 1.00 68.75 91 VAL A N 1
ATOM 668 C CA . VAL A 1 91 ? 15.335 8.574 -12.873 1.00 68.75 91 VAL A CA 1
ATOM 669 C C . VAL A 1 91 ? 16.495 9.565 -12.805 1.00 68.75 91 VAL A C 1
ATOM 671 O O . VAL A 1 91 ? 17.055 9.897 -13.847 1.00 68.75 91 VAL A O 1
ATOM 674 N N . GLN A 1 92 ? 16.882 10.033 -11.609 1.00 66.62 92 GLN A N 1
ATOM 675 C CA . GLN A 1 92 ? 17.893 11.096 -11.506 1.00 66.62 92 GLN A CA 1
ATOM 676 C C . GLN A 1 92 ? 19.335 10.585 -11.586 1.00 66.62 92 GLN A C 1
ATOM 678 O O . GLN A 1 92 ? 20.186 11.318 -12.082 1.00 66.62 92 GLN A O 1
ATOM 683 N N . ILE A 1 93 ? 19.627 9.360 -11.127 1.00 67.25 93 ILE A N 1
ATOM 684 C CA . ILE A 1 93 ? 21.001 8.823 -11.122 1.00 67.25 93 ILE A CA 1
ATOM 685 C C . ILE A 1 93 ? 21.267 7.922 -12.331 1.00 67.25 93 ILE A C 1
ATOM 687 O O . ILE A 1 93 ? 22.347 7.991 -12.910 1.00 67.25 93 ILE A O 1
ATOM 691 N N . LEU A 1 94 ? 20.291 7.102 -12.736 1.00 68.81 94 LEU A N 1
ATOM 692 C CA . LEU A 1 94 ? 20.463 6.134 -13.827 1.00 68.81 94 LEU A CA 1
ATOM 693 C C . LEU A 1 94 ? 19.925 6.586 -15.197 1.00 68.81 94 LEU A C 1
ATOM 695 O O . LEU A 1 94 ? 20.096 5.839 -16.153 1.00 68.81 94 LEU A O 1
ATOM 699 N N . ASN A 1 95 ? 19.312 7.778 -15.292 1.00 59.66 95 ASN A N 1
ATOM 700 C CA . ASN A 1 95 ? 18.765 8.409 -16.508 1.00 59.66 95 ASN A CA 1
ATOM 701 C C . ASN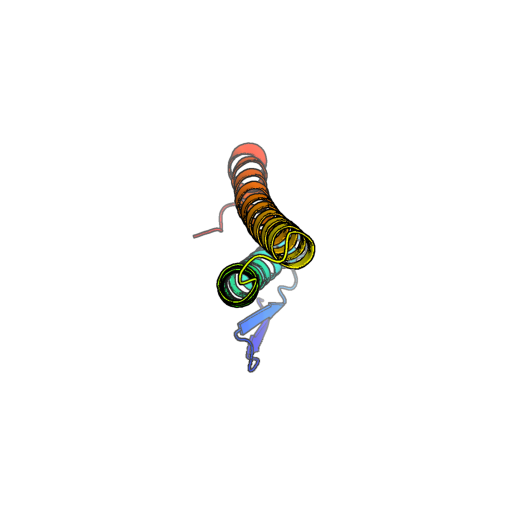 A 1 95 ? 18.288 7.398 -17.567 1.00 59.66 95 ASN A C 1
ATOM 703 O O . ASN A 1 95 ? 18.841 7.309 -18.660 1.00 59.66 95 ASN A O 1
ATOM 707 N N . ILE A 1 96 ? 17.288 6.589 -17.212 1.00 62.81 96 ILE A N 1
ATOM 708 C CA . ILE A 1 96 ? 16.665 5.652 -18.145 1.00 62.81 96 ILE A CA 1
ATOM 709 C C . ILE A 1 96 ? 15.549 6.402 -18.897 1.00 62.81 96 ILE A C 1
ATOM 711 O O . ILE A 1 96 ? 14.498 6.669 -18.302 1.00 62.81 96 ILE A 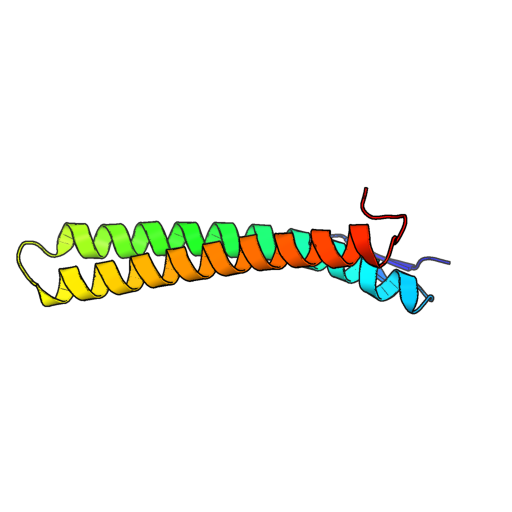O 1
ATOM 715 N N . PRO A 1 97 ? 15.733 6.761 -20.183 1.00 48.28 97 PRO A N 1
ATOM 716 C CA . PRO A 1 97 ? 14.673 7.362 -20.984 1.00 48.28 97 PRO A CA 1
ATOM 717 C C . PRO A 1 97 ? 13.589 6.307 -21.251 1.00 48.28 97 PRO A C 1
ATOM 719 O O . PRO A 1 97 ? 13.857 5.294 -21.894 1.00 48.28 97 PRO A O 1
ATOM 722 N N . GLY A 1 98 ? 12.370 6.516 -20.741 1.00 54.62 98 GLY A N 1
ATOM 723 C CA . GLY A 1 98 ? 11.237 5.613 -21.011 1.00 54.62 98 GLY A CA 1
ATOM 724 C C . GLY A 1 98 ? 10.160 5.478 -19.929 1.00 54.62 98 GLY A C 1
ATOM 725 O O . GLY A 1 98 ? 9.201 4.748 -20.150 1.00 54.62 98 GLY A O 1
ATOM 726 N N . LEU A 1 99 ? 10.273 6.152 -18.778 1.00 47.78 99 LEU A N 1
ATOM 727 C CA . LEU A 1 99 ? 9.209 6.194 -17.758 1.00 47.78 99 LEU A CA 1
ATOM 728 C C . LEU A 1 99 ? 8.267 7.396 -17.954 1.00 47.78 99 LEU A C 1
ATOM 730 O O . LEU A 1 99 ? 8.093 8.213 -17.048 1.00 47.78 99 LEU A O 1
ATOM 734 N N . SER A 1 100 ? 7.666 7.492 -19.140 1.00 46.84 100 SER A N 1
ATOM 735 C CA . SER A 1 100 ? 6.520 8.371 -19.413 1.00 46.84 100 SER A CA 1
ATOM 736 C C . SER A 1 100 ? 5.436 7.600 -20.140 1.00 46.84 100 SER A C 1
ATOM 738 O O . SER A 1 100 ? 5.780 7.055 -21.214 1.00 46.84 100 SER A O 1
#

Secondary structure (DSSP, 8-state):
-EEEEEETTEEEEEESSHHHHHHHHHHHHHHHHHHHHHHHHHHHHHHHHHHHHTTTT-HHHHHHHHHHHHHHHHHHHHHHHHHHHHHIIIIIIT--TT--